Protein AF-A0A212IX86-F1 (afdb_monomer)

Nearest PDB structures (foldseek):
  6z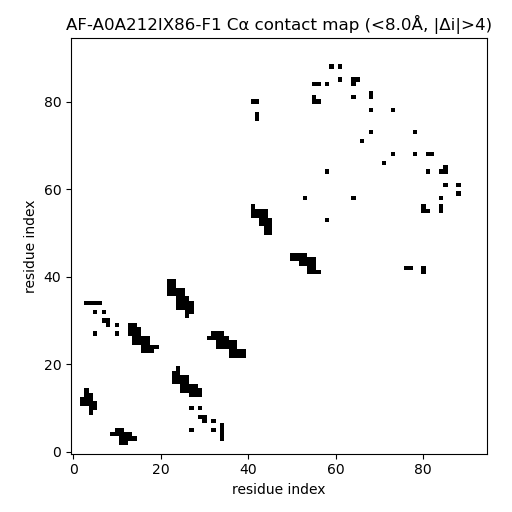p4-assembly1_4  TM=5.521E-01  e=7.925E-01  Homo sapiens
  8hil-assembly1_I  TM=5.805E-01  e=1.330E+00  Brassica oleracea
  8iuh-assembly1_V  TM=3.065E-01  e=2.037E-01  Homo sapiens
  7nvs-assembly1_I  TM=4.214E-01  e=4.427E-01  Sus scrofa
  1twa-assembly1_I  TM=4.457E-01  e=1.027E+00  Saccharomyces cerevisiae

Mean predicted aligned error: 10.77 Å

Structure (mmCIF, N/CA/C/O backbone):
data_AF-A0A212IX86-F1
#
_entry.id   AF-A0A212IX86-F1
#
loop_
_atom_site.group_PDB
_atom_site.id
_atom_site.type_symbol
_atom_site.label_atom_id
_atom_site.label_alt_id
_atom_site.label_comp_id
_atom_site.label_asym_id
_atom_site.label_entity_id
_atom_site.label_seq_id
_atom_site.pdbx_PDB_ins_code
_atom_site.Cartn_x
_atom_site.Cartn_y
_atom_site.Cartn_z
_atom_site.occupancy
_atom_site.B_iso_or_equiv
_atom_site.auth_seq_id
_atom_site.auth_comp_id
_atom_site.auth_asym_id
_atom_site.auth_atom_id
_atom_site.pdbx_PDB_model_num
ATOM 1 N N . MET A 1 1 ? 2.392 -12.603 6.965 1.00 50.53 1 MET A N 1
ATOM 2 C CA . MET A 1 1 ? 1.096 -11.951 7.251 1.00 50.53 1 MET A CA 1
ATOM 3 C C . MET A 1 1 ? 1.095 -11.574 8.719 1.00 50.53 1 MET A C 1
ATOM 5 O O . MET A 1 1 ? 1.288 -12.462 9.534 1.00 50.53 1 MET A O 1
ATOM 9 N N . GLU A 1 2 ? 0.980 -10.289 9.056 1.00 70.19 2 GLU A N 1
ATOM 10 C CA . GLU A 1 2 ? 0.842 -9.870 10.459 1.00 70.19 2 GLU A CA 1
ATOM 11 C C . GLU A 1 2 ? -0.517 -10.320 11.011 1.00 70.19 2 GLU A C 1
ATOM 13 O O . GLU A 1 2 ? -1.549 -10.073 10.384 1.00 70.19 2 GLU A O 1
ATOM 18 N N . GLU A 1 3 ? -0.530 -10.941 12.189 1.00 79.81 3 GLU A N 1
ATOM 19 C CA . GLU A 1 3 ? -1.764 -11.310 12.882 1.00 79.81 3 GLU A CA 1
ATOM 20 C C . GLU A 1 3 ? -2.476 -10.057 13.407 1.00 79.81 3 GLU A C 1
ATOM 22 O O . GLU A 1 3 ? -1.896 -9.227 14.115 1.00 79.81 3 GLU A O 1
ATOM 27 N N . ILE A 1 4 ? -3.756 -9.898 13.065 1.00 80.38 4 ILE A N 1
ATOM 28 C CA . ILE A 1 4 ? -4.568 -8.778 13.548 1.00 80.38 4 ILE A CA 1
ATOM 29 C C . ILE A 1 4 ? -5.361 -9.249 14.762 1.00 80.38 4 ILE A C 1
ATOM 31 O O . ILE A 1 4 ? -6.399 -9.893 14.633 1.00 80.38 4 ILE A O 1
ATOM 35 N N . VAL A 1 5 ? -4.863 -8.907 15.949 1.00 86.62 5 VAL A N 1
ATOM 36 C CA . VAL A 1 5 ? -5.485 -9.278 17.226 1.00 86.62 5 VAL A CA 1
ATOM 37 C C . VAL A 1 5 ? -6.314 -8.122 17.777 1.00 86.62 5 VAL A C 1
ATOM 39 O O . VAL A 1 5 ? -5.838 -6.989 17.912 1.00 86.62 5 VAL A O 1
ATOM 42 N N . CYS A 1 6 ? -7.561 -8.400 18.153 1.00 88.19 6 CYS A N 1
ATOM 43 C CA . CYS A 1 6 ? -8.381 -7.432 18.862 1.00 88.19 6 CYS A CA 1
ATOM 44 C C . CYS A 1 6 ? -7.927 -7.305 20.323 1.00 88.19 6 CYS A C 1
ATOM 46 O O . CYS A 1 6 ? -8.136 -8.208 21.129 1.00 88.19 6 CYS A O 1
ATOM 48 N N . LYS A 1 7 ? -7.417 -6.133 20.715 1.00 86.25 7 LYS A N 1
ATOM 49 C CA . LYS A 1 7 ? -6.973 -5.864 22.099 1.00 86.25 7 LYS A CA 1
ATOM 50 C C . LYS A 1 7 ? -8.084 -5.907 23.157 1.00 86.25 7 LYS A C 1
ATOM 52 O O . LYS A 1 7 ? -7.778 -5.926 24.341 1.00 86.25 7 LYS A O 1
ATOM 57 N N . LYS A 1 8 ? -9.358 -5.877 22.749 1.00 87.88 8 LYS A N 1
ATOM 58 C CA . LYS A 1 8 ? -10.501 -5.864 23.675 1.00 87.88 8 LYS A CA 1
ATOM 59 C C . LYS A 1 8 ? -11.070 -7.254 23.955 1.00 87.88 8 LYS A C 1
ATOM 61 O O . LYS A 1 8 ? -11.441 -7.526 25.086 1.00 87.88 8 LYS A O 1
ATOM 66 N N . CYS A 1 9 ? -11.185 -8.101 22.933 1.00 88.25 9 CYS A N 1
ATOM 67 C CA . CYS A 1 9 ? -11.807 -9.426 23.065 1.00 88.25 9 CYS A CA 1
ATOM 68 C C . CYS A 1 9 ? -10.854 -10.593 22.782 1.00 88.25 9 CYS A C 1
ATOM 70 O O . CYS A 1 9 ? -11.242 -11.739 22.961 1.00 88.25 9 CYS A O 1
ATOM 72 N N . GLY A 1 10 ? -9.623 -10.321 22.341 1.00 85.50 10 GLY A N 1
ATOM 73 C CA . GLY A 1 10 ? -8.607 -11.343 22.088 1.00 85.50 10 GLY A CA 1
ATOM 74 C C . GLY A 1 10 ? -8.784 -12.124 20.786 1.00 85.50 10 GLY A C 1
ATOM 75 O O . GLY A 1 10 ? -7.924 -12.935 20.468 1.00 85.50 10 GLY A O 1
ATOM 76 N N . VAL A 1 11 ? -9.851 -11.879 20.016 1.00 87.94 11 VAL A N 1
ATOM 77 C CA . VAL A 1 11 ? -10.068 -12.575 18.742 1.00 87.94 11 VAL A CA 1
ATOM 78 C C . VAL A 1 11 ? -8.955 -12.239 17.743 1.00 87.94 11 VAL A C 1
ATOM 80 O O . VAL A 1 11 ? -8.503 -11.088 17.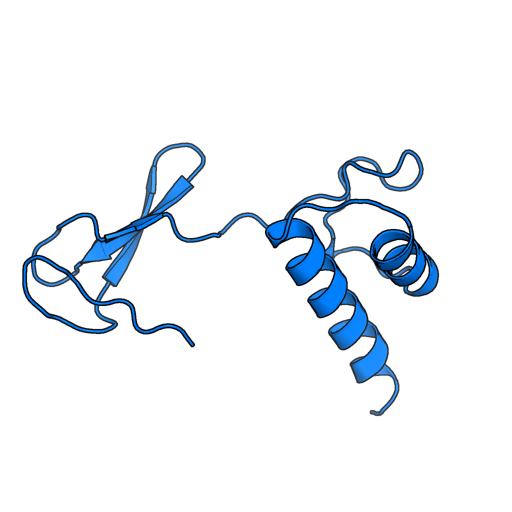667 1.00 87.94 11 VAL A O 1
ATOM 83 N N . VAL A 1 12 ? -8.518 -13.242 16.983 1.00 86.56 12 VAL A N 1
ATOM 84 C CA . VAL A 1 12 ? -7.384 -13.160 16.05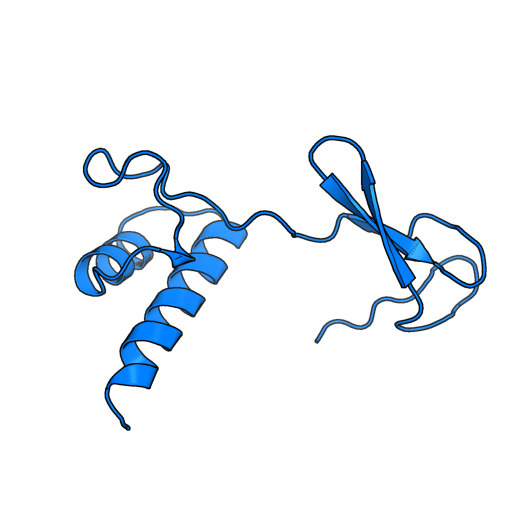2 1.00 86.56 12 VAL A CA 1
ATOM 85 C C . VAL A 1 12 ? -7.897 -13.280 14.623 1.00 86.56 12 VAL A C 1
ATOM 87 O O . VAL A 1 12 ? -8.668 -14.181 14.318 1.00 86.56 12 VAL A O 1
ATOM 90 N N . ASN A 1 13 ? -7.481 -12.363 13.749 1.00 81.81 13 ASN A N 1
ATOM 91 C CA . ASN A 1 13 ? -7.834 -12.303 12.325 1.00 81.81 13 ASN A CA 1
ATOM 92 C C . ASN A 1 13 ? -9.342 -12.200 12.008 1.00 81.81 13 ASN A C 1
ATOM 94 O O . ASN A 1 13 ? -9.724 -12.199 10.843 1.00 81.81 13 ASN A O 1
ATOM 98 N N . GLU A 1 14 ? -10.189 -12.008 13.018 1.00 86.06 14 GLU A N 1
ATOM 99 C CA . GLU A 1 14 ? -11.622 -11.755 12.867 1.00 86.06 14 GLU A CA 1
ATOM 100 C C . GLU A 1 14 ? -11.926 -10.250 12.923 1.00 86.06 14 GLU A C 1
ATOM 102 O O . GLU A 1 14 ? -12.182 -9.642 13.974 1.00 86.06 14 GLU A O 1
ATOM 107 N N . TYR A 1 15 ? -11.859 -9.621 11.749 1.00 88.19 15 TYR A N 1
ATOM 108 C CA . TYR A 1 15 ? -12.140 -8.204 11.572 1.00 88.19 15 TYR A CA 1
ATOM 109 C C . TYR A 1 15 ? -12.886 -7.928 10.264 1.00 88.19 15 TYR A C 1
ATOM 111 O O . TYR A 1 15 ? -12.705 -8.603 9.257 1.00 88.19 15 TYR A O 1
ATOM 119 N N . LYS A 1 16 ? -13.718 -6.887 10.285 1.00 89.19 16 LYS A N 1
ATOM 120 C CA . LYS A 1 16 ? -14.313 -6.265 9.103 1.00 89.19 16 LYS A CA 1
ATOM 121 C C . LYS A 1 16 ? -13.570 -4.977 8.783 1.00 89.19 16 LYS A C 1
ATOM 123 O O . LYS A 1 16 ? -13.080 -4.296 9.686 1.00 89.19 16 LYS A O 1
ATOM 128 N N . THR A 1 17 ? -13.512 -4.615 7.510 1.00 87.50 17 THR A N 1
ATOM 129 C CA . THR A 1 17 ? -12.899 -3.361 7.070 1.00 87.50 17 THR A CA 1
ATOM 130 C C . THR A 1 17 ? -13.959 -2.353 6.663 1.00 87.50 17 THR A C 1
ATOM 132 O O . THR A 1 17 ? -14.855 -2.676 5.889 1.00 87.50 17 THR A O 1
ATOM 135 N N . GLU A 1 18 ? -13.848 -1.127 7.162 1.00 86.31 18 GLU A N 1
ATOM 136 C CA . GLU A 1 18 ? -14.771 -0.032 6.868 1.00 86.31 18 GLU A CA 1
ATOM 137 C C . GLU A 1 18 ? -13.988 1.228 6.487 1.00 86.31 18 GLU A C 1
ATOM 139 O O . GLU A 1 18 ? -12.944 1.537 7.074 1.00 86.31 18 GLU A O 1
ATOM 144 N N . TYR A 1 19 ? -14.492 1.964 5.500 1.00 81.31 19 TYR A N 1
ATOM 145 C CA . TYR A 1 19 ? -13.938 3.257 5.121 1.00 81.31 19 TYR A CA 1
ATOM 146 C C . TYR A 1 19 ? -14.410 4.341 6.084 1.00 81.31 19 TYR A C 1
ATOM 148 O O . TYR A 1 19 ? -15.602 4.622 6.190 1.00 81.31 19 TYR A O 1
ATOM 156 N N . ARG A 1 20 ? -13.459 5.007 6.744 1.00 78.69 20 ARG A N 1
ATOM 157 C CA . ARG A 1 20 ? -13.714 6.237 7.500 1.00 78.69 20 ARG A CA 1
ATOM 158 C C . ARG A 1 20 ? -12.939 7.385 6.876 1.00 78.69 20 ARG A C 1
ATOM 160 O O . ARG A 1 20 ? -11.747 7.572 7.123 1.00 78.69 20 ARG A O 1
ATOM 167 N N . GLY A 1 21 ? -13.628 8.141 6.024 1.00 76.31 21 GLY A N 1
ATOM 168 C CA . GLY A 1 21 ? -13.015 9.196 5.223 1.00 76.31 21 GLY A CA 1
ATOM 169 C C . GLY A 1 21 ? -11.961 8.623 4.272 1.00 76.31 21 GLY A C 1
ATOM 170 O O . GLY A 1 21 ? -12.277 7.800 3.421 1.00 76.31 21 GLY A O 1
ATOM 171 N N . LYS A 1 22 ? -10.701 9.047 4.431 1.00 68.06 22 LYS A N 1
ATOM 172 C CA . LYS A 1 22 ? -9.568 8.630 3.580 1.00 68.06 22 LYS A CA 1
ATOM 173 C C . LYS A 1 22 ? -8.860 7.352 4.057 1.00 68.06 22 LYS A C 1
ATOM 175 O O . LYS A 1 22 ? -7.926 6.897 3.399 1.00 68.06 22 LYS A O 1
ATOM 180 N N . HIS A 1 23 ? -9.257 6.794 5.202 1.00 77.44 23 HIS A N 1
ATOM 181 C CA . HIS A 1 23 ? -8.596 5.641 5.815 1.00 77.44 23 HIS A CA 1
ATOM 182 C C . HIS A 1 23 ? -9.487 4.397 5.756 1.00 77.44 23 HIS A C 1
ATOM 184 O O . HIS A 1 23 ? -10.642 4.437 6.187 1.00 77.44 23 HIS A O 1
ATOM 190 N N . LEU A 1 24 ? -8.933 3.272 5.293 1.00 84.25 24 LEU A N 1
ATOM 191 C CA . LEU A 1 24 ? -9.538 1.965 5.536 1.00 84.25 24 LEU A CA 1
ATOM 192 C C . LEU A 1 24 ? -9.207 1.538 6.962 1.00 84.25 24 LEU A C 1
ATOM 194 O O . LEU A 1 24 ? -8.073 1.661 7.422 1.00 84.25 24 LEU A O 1
ATOM 198 N N . THR A 1 25 ? -10.208 1.059 7.683 1.00 88.25 25 THR A N 1
ATOM 199 C CA . THR A 1 25 ? -10.096 0.782 9.110 1.00 88.25 25 THR A CA 1
ATOM 200 C C . THR A 1 25 ? -10.582 -0.619 9.421 1.00 88.25 25 THR A C 1
ATOM 202 O O . THR A 1 25 ? -11.683 -0.980 9.020 1.00 88.25 25 THR A O 1
ATOM 205 N N . ALA A 1 26 ? -9.787 -1.394 10.158 1.00 88.62 26 ALA A N 1
ATOM 206 C CA . ALA A 1 26 ? -10.224 -2.668 10.710 1.00 88.62 26 ALA A CA 1
ATOM 207 C C . ALA A 1 26 ? -11.004 -2.461 12.008 1.00 88.62 26 ALA A C 1
ATOM 209 O O . ALA A 1 26 ? -10.512 -1.843 12.958 1.00 88.62 26 ALA A O 1
ATOM 210 N N . PHE A 1 27 ? -12.183 -3.067 12.066 1.00 89.81 27 PHE A N 1
ATOM 211 C CA . PHE A 1 27 ? -12.995 -3.224 13.262 1.00 89.81 27 PHE A CA 1
ATOM 212 C C . PHE A 1 27 ? -13.161 -4.704 13.566 1.00 89.81 27 PHE A C 1
ATOM 214 O O . PHE A 1 27 ? -13.400 -5.502 12.668 1.00 89.81 27 PHE A O 1
ATOM 221 N N . CYS A 1 28 ? -13.075 -5.077 14.834 1.00 91.19 28 CYS A N 1
ATOM 222 C CA . CYS A 1 28 ? -13.330 -6.446 15.256 1.00 91.19 28 CYS A CA 1
ATOM 223 C C . CYS A 1 28 ? -14.784 -6.841 14.959 1.00 91.19 28 CYS A C 1
ATOM 225 O O . CYS A 1 28 ? -15.703 -6.087 15.287 1.00 91.19 28 CYS A O 1
ATOM 227 N N . THR A 1 29 ? -15.000 -8.019 14.371 1.00 89.75 29 THR A N 1
ATOM 228 C CA . THR A 1 29 ? -16.350 -8.554 14.110 1.00 89.75 29 THR A CA 1
ATOM 229 C C . THR A 1 29 ? -17.051 -8.989 15.393 1.00 89.75 29 THR A C 1
ATOM 231 O O . THR A 1 29 ? -18.253 -8.781 15.518 1.00 89.75 29 THR A O 1
ATOM 234 N N . ALA A 1 30 ? -16.305 -9.511 16.371 1.00 88.06 30 ALA A N 1
ATOM 235 C CA . ALA A 1 30 ? -16.861 -10.022 17.623 1.00 88.06 30 ALA A CA 1
ATOM 236 C C . ALA A 1 30 ? -17.336 -8.917 18.584 1.00 88.06 30 ALA A C 1
ATOM 238 O O . ALA A 1 30 ? -18.378 -9.050 19.217 1.00 88.06 30 ALA A O 1
ATOM 239 N N . CYS A 1 31 ? -16.587 -7.815 18.715 1.00 88.44 31 CYS A N 1
ATOM 240 C CA . CYS A 1 31 ? -16.887 -6.769 19.706 1.00 88.44 31 CYS A CA 1
ATOM 241 C C . CYS A 1 31 ? -17.065 -5.361 19.120 1.00 88.44 31 CYS A C 1
ATOM 243 O O . CYS A 1 31 ? -17.170 -4.389 19.874 1.00 88.44 31 CYS A O 1
ATOM 245 N N . GLY A 1 32 ? -17.020 -5.222 17.790 1.00 86.25 32 GLY A N 1
ATOM 246 C CA . GLY A 1 32 ? -17.201 -3.952 17.077 1.00 86.25 32 GLY A CA 1
ATOM 247 C C . GLY A 1 32 ? -16.113 -2.905 17.331 1.00 86.25 32 GLY A C 1
ATOM 248 O O . GLY A 1 32 ? -16.246 -1.760 16.907 1.00 86.25 32 GLY A O 1
ATOM 249 N N . THR A 1 33 ? -15.045 -3.257 18.049 1.00 90.44 33 THR A N 1
ATOM 250 C CA . THR A 1 33 ? -14.031 -2.291 18.490 1.00 90.44 33 THR A CA 1
ATOM 251 C C . THR A 1 33 ? -13.034 -1.994 17.378 1.00 90.44 33 THR A C 1
ATOM 253 O O . THR A 1 33 ? -12.636 -2.891 16.634 1.00 90.44 33 THR A O 1
ATOM 256 N N . TYR A 1 34 ? -12.616 -0.731 17.283 1.00 89.75 34 TYR A N 1
ATOM 257 C CA . TYR A 1 34 ? -11.533 -0.294 16.406 1.00 89.75 34 TYR A CA 1
ATOM 258 C C . TYR A 1 34 ? -10.243 -1.067 16.711 1.00 89.75 34 TYR A C 1
ATOM 260 O O . TYR A 1 34 ? -9.828 -1.137 17.869 1.00 89.75 34 TYR A O 1
ATOM 268 N N . ILE A 1 35 ? -9.604 -1.628 15.681 1.00 88.38 35 ILE A N 1
ATOM 269 C CA . ILE A 1 35 ? -8.319 -2.321 15.821 1.00 88.38 35 ILE A CA 1
ATOM 270 C C . ILE A 1 35 ? -7.178 -1.416 15.352 1.00 88.38 35 ILE A C 1
ATOM 272 O O . ILE A 1 35 ? -6.359 -0.982 16.162 1.00 88.38 35 ILE A O 1
ATOM 276 N N . LYS A 1 36 ? -7.113 -1.143 14.044 1.00 84.69 36 LYS A N 1
ATOM 277 C CA . LYS A 1 36 ? -6.104 -0.278 13.418 1.00 84.69 36 LYS A CA 1
ATOM 278 C C . LYS A 1 36 ? -6.578 0.217 12.052 1.00 84.69 36 LYS A C 1
ATOM 280 O O . LYS A 1 36 ? -7.423 -0.417 11.418 1.00 84.69 36 LYS A O 1
ATOM 285 N N . HIS A 1 37 ? -6.000 1.311 11.567 1.00 85.88 37 HIS A N 1
ATOM 286 C CA . HIS A 1 37 ? -6.081 1.654 10.150 1.00 85.88 37 HIS A CA 1
ATOM 287 C C . HIS A 1 37 ? -5.250 0.668 9.331 1.00 85.88 37 HIS A C 1
ATOM 289 O O . HIS A 1 37 ? -4.106 0.371 9.678 1.00 85.88 37 HIS A O 1
ATOM 295 N N . ILE A 1 38 ? -5.841 0.158 8.255 1.00 82.00 38 ILE A N 1
ATOM 296 C CA . ILE A 1 38 ? -5.183 -0.749 7.322 1.00 82.00 38 ILE A CA 1
ATOM 297 C C . ILE A 1 38 ? -4.790 0.062 6.080 1.00 82.00 38 ILE A C 1
ATOM 299 O O . ILE A 1 38 ? -5.592 0.867 5.591 1.00 82.00 38 ILE A O 1
ATOM 303 N N . PRO A 1 39 ? -3.569 -0.113 5.552 1.00 71.00 39 PRO A N 1
ATOM 304 C CA . PRO A 1 39 ? -3.195 0.465 4.269 1.00 71.00 39 PRO A CA 1
ATOM 305 C C . PRO A 1 39 ? -4.116 -0.079 3.171 1.00 71.00 39 PRO A C 1
ATOM 307 O O . PRO A 1 39 ? -4.241 -1.288 3.019 1.00 71.00 39 PRO A O 1
ATOM 310 N N . HIS A 1 40 ? -4.771 0.799 2.411 1.00 67.94 40 HIS A N 1
ATOM 311 C CA . HIS A 1 40 ? -5.698 0.358 1.359 1.00 67.94 40 HIS A CA 1
ATOM 312 C C . HIS A 1 40 ? -5.628 1.152 0.059 1.00 67.94 40 HIS A C 1
ATOM 314 O O . HIS A 1 40 ? -6.115 0.700 -0.968 1.00 67.94 40 HIS A O 1
ATOM 320 N N . VAL A 1 41 ? -4.989 2.319 0.076 1.00 64.94 41 VAL A N 1
ATOM 321 C CA . VAL A 1 41 ? -4.759 3.076 -1.155 1.00 64.94 41 VAL A CA 1
ATOM 322 C C . VAL A 1 41 ? -3.364 2.722 -1.651 1.00 64.94 41 VAL A C 1
ATOM 324 O O . VAL A 1 41 ? -2.385 2.926 -0.930 1.00 64.94 41 VAL A O 1
ATOM 327 N N . GLU A 1 42 ? -3.247 2.168 -2.849 1.00 65.12 42 GLU A N 1
ATOM 328 C CA . GLU A 1 42 ? -1.935 2.056 -3.477 1.00 65.12 42 GLU A CA 1
ATOM 329 C C . GLU A 1 42 ? -1.363 3.460 -3.700 1.00 65.12 42 GLU A C 1
ATOM 331 O O . GLU A 1 42 ? -2.092 4.358 -4.131 1.00 65.12 42 GLU A O 1
ATOM 336 N N . PRO A 1 43 ? -0.095 3.704 -3.344 1.00 68.00 43 PRO A N 1
ATOM 337 C CA . PRO A 1 43 ? 0.497 5.011 -3.556 1.00 68.00 43 PRO A CA 1
ATOM 338 C C . PRO A 1 43 ? 0.572 5.324 -5.060 1.00 68.00 43 PRO A C 1
ATOM 340 O O . PRO A 1 43 ? 1.030 4.503 -5.856 1.00 68.00 43 PRO A O 1
ATOM 343 N N . ALA A 1 44 ? 0.116 6.517 -5.447 1.00 69.31 44 ALA A N 1
ATOM 344 C CA . ALA A 1 44 ? 0.323 7.032 -6.796 1.00 69.31 44 ALA A CA 1
ATOM 345 C C . ALA A 1 44 ? 1.733 7.613 -6.952 1.00 69.31 44 ALA A C 1
ATOM 347 O O . ALA A 1 44 ? 2.402 7.960 -5.979 1.00 69.31 44 ALA A O 1
ATOM 348 N N . MET A 1 45 ? 2.202 7.706 -8.185 1.00 67.12 45 MET A N 1
ATOM 349 C CA . MET A 1 45 ? 3.566 8.037 -8.567 1.00 67.12 45 MET A CA 1
ATOM 350 C C . MET A 1 45 ? 3.815 9.557 -8.539 1.00 67.12 45 MET A C 1
ATOM 352 O O . MET A 1 45 ? 4.145 10.181 -9.539 1.00 67.12 45 MET A O 1
ATOM 356 N N . PHE A 1 46 ? 3.677 10.185 -7.368 1.00 65.88 46 PHE A N 1
ATOM 357 C CA . PHE A 1 46 ? 3.787 11.649 -7.214 1.00 65.88 46 PHE A CA 1
ATOM 358 C C . PHE A 1 46 ? 5.204 12.222 -7.397 1.00 65.88 46 PHE A C 1
ATOM 360 O O . PHE A 1 46 ? 5.392 13.436 -7.394 1.00 65.88 46 PHE A O 1
ATOM 367 N N . PHE A 1 47 ? 6.221 11.371 -7.524 1.00 68.75 47 PHE A N 1
ATOM 368 C CA . PHE A 1 47 ? 7.630 11.768 -7.626 1.00 68.75 47 PHE A CA 1
ATOM 369 C C . PHE A 1 47 ? 8.114 11.934 -9.079 1.00 68.75 47 PHE A C 1
ATOM 371 O O . PHE A 1 47 ? 9.292 12.212 -9.304 1.00 68.75 47 PHE A O 1
ATOM 378 N N . SER A 1 48 ? 7.220 11.800 -10.068 1.00 66.88 48 SER A N 1
ATOM 379 C CA . SER A 1 48 ? 7.540 11.919 -11.492 1.00 66.88 48 SER A CA 1
ATOM 380 C C . SER A 1 48 ? 6.770 13.041 -12.179 1.00 66.88 48 SER A C 1
ATOM 382 O O . SER A 1 48 ? 5.547 13.076 -12.123 1.00 66.88 48 SER A O 1
ATOM 384 N N . LYS A 1 49 ? 7.466 13.891 -12.948 1.00 68.19 49 LYS A N 1
ATOM 385 C CA . LYS A 1 49 ? 6.809 14.723 -13.977 1.00 68.19 49 LYS A CA 1
ATOM 386 C C . LYS A 1 49 ? 6.438 13.922 -15.233 1.00 68.19 49 LYS A C 1
ATOM 388 O O . LYS A 1 49 ? 5.642 14.400 -16.030 1.00 68.19 49 LYS A O 1
ATOM 393 N N . LYS A 1 50 ? 7.036 12.736 -15.421 1.00 68.94 50 LYS A N 1
ATOM 394 C CA . LYS A 1 50 ? 6.811 11.850 -16.577 1.00 68.94 50 LYS A CA 1
ATOM 395 C C . LYS A 1 50 ? 5.526 11.027 -16.419 1.00 68.94 50 LYS A C 1
ATOM 397 O O . LYS A 1 50 ? 4.850 10.779 -17.407 1.00 68.94 50 LYS A O 1
ATOM 402 N N . TYR A 1 51 ? 5.187 10.657 -15.184 1.00 75.81 51 TYR A N 1
ATOM 403 C CA . TYR A 1 51 ? 4.024 9.831 -14.845 1.00 75.81 51 TYR A CA 1
ATOM 404 C C . TYR A 1 51 ? 3.156 10.507 -13.767 1.00 75.81 51 TYR A C 1
ATOM 406 O O . TYR A 1 51 ? 3.038 9.976 -12.661 1.00 75.81 51 TYR A O 1
ATOM 414 N N . PRO A 1 52 ? 2.598 11.704 -14.035 1.00 68.44 52 PRO A N 1
ATOM 415 C CA . PRO A 1 52 ? 1.744 12.380 -13.066 1.00 68.44 52 PRO A CA 1
ATOM 416 C C . PRO A 1 52 ? 0.500 11.528 -12.790 1.00 68.44 52 PRO A C 1
ATOM 418 O O . PRO A 1 52 ? -0.125 11.023 -13.719 1.00 68.44 52 PRO A O 1
ATOM 421 N N . ASP A 1 53 ? 0.174 11.348 -11.510 1.00 70.12 53 ASP A N 1
ATOM 422 C CA . ASP A 1 53 ? -1.032 10.661 -11.018 1.00 70.12 53 ASP A CA 1
ATOM 423 C C . ASP A 1 53 ? -1.212 9.184 -11.431 1.00 70.12 53 ASP A C 1
ATOM 425 O O . ASP A 1 53 ? -2.215 8.563 -11.079 1.00 70.12 53 ASP A O 1
ATOM 429 N N . MET A 1 54 ? -0.228 8.579 -12.101 1.00 81.69 54 MET A N 1
ATOM 430 C CA . MET A 1 54 ? -0.216 7.147 -12.414 1.00 81.69 54 MET A CA 1
ATOM 431 C C . MET A 1 54 ? -0.057 6.330 -11.129 1.00 81.69 54 MET A C 1
ATOM 433 O O . MET A 1 54 ? 0.773 6.674 -10.284 1.00 81.69 54 MET A O 1
ATOM 437 N N . LYS A 1 55 ? -0.806 5.236 -10.942 1.00 83.38 55 LYS A N 1
ATOM 438 C CA . LYS A 1 55 ? -0.561 4.362 -9.781 1.00 83.38 55 LYS A CA 1
ATOM 439 C C . LYS A 1 55 ? 0.765 3.626 -9.943 1.00 83.38 55 LYS A C 1
ATOM 441 O O . LYS A 1 55 ? 1.135 3.255 -11.051 1.00 83.38 55 LYS A O 1
ATOM 446 N N . ILE A 1 56 ? 1.471 3.358 -8.840 1.00 85.06 56 ILE A N 1
ATOM 447 C CA . ILE A 1 56 ? 2.704 2.553 -8.908 1.00 85.06 56 ILE A CA 1
ATOM 448 C C . ILE A 1 56 ? 2.419 1.174 -9.526 1.00 85.06 56 ILE A C 1
ATOM 450 O O . ILE A 1 56 ? 3.197 0.721 -10.357 1.00 85.06 56 ILE A O 1
ATOM 454 N N . SER A 1 57 ? 1.268 0.571 -9.218 1.00 82.75 57 SER A N 1
ATOM 455 C CA . SER A 1 57 ? 0.802 -0.692 -9.806 1.00 82.75 57 SER A CA 1
ATOM 456 C C . SER A 1 57 ? 0.521 -0.640 -11.311 1.00 82.75 57 SER A C 1
ATOM 458 O O . SER A 1 57 ? 0.545 -1.674 -11.967 1.00 82.75 57 SER A O 1
ATOM 460 N N . GLU A 1 58 ? 0.279 0.541 -11.877 1.00 84.12 58 GLU A N 1
ATOM 461 C CA . GLU A 1 58 ? 0.005 0.726 -13.310 1.00 84.12 58 GLU A CA 1
ATOM 462 C C . GLU A 1 58 ? 1.285 1.007 -14.112 1.00 84.12 58 GLU A C 1
ATOM 464 O O . GLU A 1 58 ? 1.251 1.057 -15.338 1.00 84.12 58 GLU A O 1
ATOM 469 N N . CYS A 1 59 ? 2.428 1.190 -13.445 1.00 85.81 59 CYS A N 1
ATOM 470 C CA . CYS A 1 59 ? 3.685 1.449 -14.129 1.00 85.81 59 CYS A CA 1
ATOM 471 C C . CYS A 1 59 ? 4.301 0.155 -14.663 1.00 85.81 59 CYS A C 1
ATOM 473 O O . CYS A 1 59 ? 4.447 -0.826 -13.934 1.00 85.81 59 CYS A O 1
ATOM 475 N N . GLU A 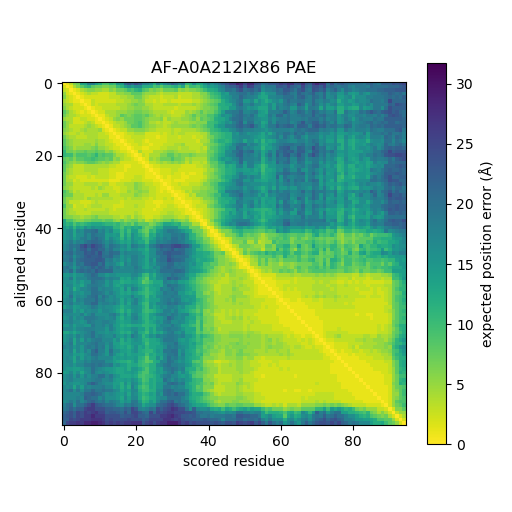1 60 ? 4.683 0.173 -15.935 1.00 86.62 60 GLU A N 1
ATOM 476 C CA . GLU A 1 60 ? 5.351 -0.937 -16.629 1.00 86.62 60 GLU A CA 1
ATOM 477 C C . GLU A 1 60 ? 6.839 -0.650 -16.899 1.00 86.62 60 GLU A C 1
ATOM 479 O O . GLU A 1 60 ? 7.585 -1.514 -17.355 1.00 86.62 60 GLU A O 1
ATOM 484 N N . ASP A 1 61 ? 7.296 0.568 -16.602 1.00 88.50 61 ASP A N 1
ATOM 485 C CA . ASP A 1 61 ? 8.674 1.007 -16.816 1.00 88.50 61 ASP A CA 1
ATOM 486 C C . ASP A 1 61 ? 9.567 0.503 -15.669 1.00 88.50 61 ASP A C 1
ATOM 488 O O . ASP A 1 61 ? 9.809 1.194 -14.676 1.00 88.50 61 ASP A O 1
ATOM 492 N N . LEU A 1 62 ? 10.036 -0.741 -15.801 1.00 88.62 62 LEU A N 1
ATOM 493 C CA . LEU A 1 62 ? 10.886 -1.407 -14.808 1.00 88.62 62 LEU A CA 1
ATOM 494 C C . LEU A 1 62 ? 12.152 -0.597 -14.487 1.00 88.62 62 LEU A C 1
ATOM 496 O O . LEU A 1 62 ? 12.498 -0.429 -13.320 1.00 88.62 62 LEU A O 1
ATOM 500 N N . GLN A 1 63 ? 12.820 -0.058 -15.512 1.00 88.81 63 GLN A N 1
ATOM 501 C CA . GLN A 1 63 ? 14.037 0.740 -15.332 1.00 88.81 63 GLN A CA 1
ATOM 502 C C . GLN A 1 63 ? 13.753 2.009 -14.529 1.00 88.81 63 GLN A C 1
ATOM 504 O O . GLN A 1 63 ? 14.548 2.403 -13.674 1.00 88.81 63 GLN A O 1
ATOM 509 N N . TYR A 1 64 ? 12.606 2.641 -14.775 1.00 87.31 64 TYR A N 1
ATOM 510 C CA . TYR A 1 64 ? 12.173 3.787 -13.995 1.00 87.31 64 TYR A CA 1
ATOM 511 C C . TYR A 1 64 ? 11.889 3.419 -12.536 1.00 87.31 64 TYR A C 1
ATOM 513 O O . TYR A 1 64 ? 12.354 4.122 -11.641 1.00 87.31 64 TYR A O 1
ATOM 521 N N . LEU A 1 6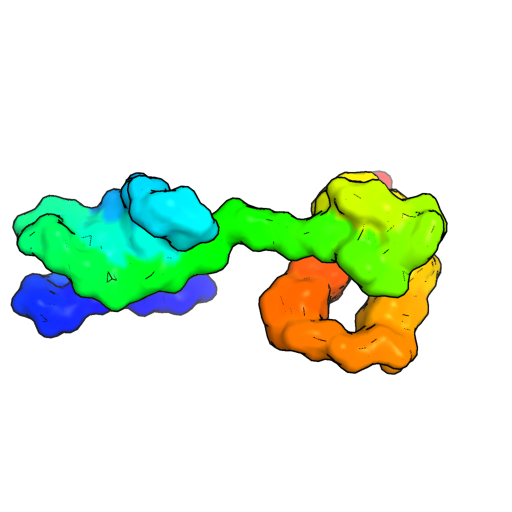5 ? 11.175 2.320 -12.275 1.00 88.12 65 LEU A N 1
ATOM 522 C CA . LEU A 1 65 ? 10.890 1.868 -10.909 1.00 88.12 65 LEU A CA 1
ATOM 523 C C . LEU A 1 65 ? 12.174 1.528 -10.136 1.00 88.12 65 LEU A C 1
ATOM 525 O O . LEU A 1 65 ? 12.317 1.955 -8.989 1.00 88.12 65 LEU A O 1
ATOM 529 N N . GLN A 1 66 ? 13.132 0.849 -10.774 1.00 89.00 66 GLN A N 1
ATOM 530 C CA . GLN A 1 66 ? 14.452 0.569 -10.196 1.00 89.00 66 GLN A CA 1
ATOM 531 C C . GLN A 1 66 ? 15.210 1.868 -9.884 1.00 89.00 66 GLN A C 1
ATOM 533 O O . GLN A 1 66 ? 15.681 2.066 -8.765 1.00 89.00 66 GLN A O 1
ATOM 538 N N . TRP A 1 67 ? 15.247 2.817 -10.827 1.00 90.00 67 TRP A N 1
ATOM 539 C CA . TRP A 1 67 ? 15.882 4.118 -10.602 1.00 90.00 67 TRP A CA 1
ATOM 540 C C . TRP A 1 67 ? 15.232 4.891 -9.447 1.00 90.00 67 TRP A C 1
ATOM 542 O O . TRP A 1 67 ? 15.927 5.494 -8.630 1.00 90.00 67 TRP A O 1
ATOM 552 N N . VAL A 1 68 ? 13.902 4.867 -9.351 1.00 88.38 68 VAL A N 1
ATOM 553 C CA . VAL A 1 68 ? 13.149 5.498 -8.261 1.00 88.38 68 VAL A CA 1
ATOM 554 C C . VAL A 1 68 ? 13.514 4.879 -6.918 1.00 88.38 68 VAL A C 1
ATOM 556 O O . VAL A 1 68 ? 13.754 5.614 -5.960 1.00 88.38 68 VAL A O 1
ATOM 559 N N . HIS A 1 69 ? 13.555 3.550 -6.846 1.00 87.44 69 HIS A N 1
ATOM 560 C CA . HIS A 1 69 ? 13.888 2.816 -5.629 1.00 87.44 69 HIS A CA 1
ATOM 561 C C . HIS A 1 69 ? 15.288 3.166 -5.111 1.00 87.44 69 HIS A C 1
ATOM 563 O O . HIS A 1 69 ? 15.456 3.430 -3.918 1.00 87.44 69 HIS A O 1
ATOM 569 N N . GLU A 1 70 ? 16.266 3.267 -6.014 1.00 88.00 70 GLU A N 1
ATOM 570 C CA . GLU A 1 70 ? 17.658 3.551 -5.661 1.00 88.00 70 GLU A CA 1
ATOM 571 C C . GLU A 1 70 ? 17.951 5.038 -5.415 1.00 88.00 70 GLU A C 1
ATOM 573 O O . GLU A 1 70 ? 18.767 5.383 -4.555 1.00 88.00 70 GLU A O 1
ATOM 578 N N . LYS A 1 71 ? 17.347 5.943 -6.198 1.00 88.00 71 LYS A N 1
ATOM 579 C CA . LYS A 1 71 ? 17.725 7.369 -6.219 1.00 88.00 71 LYS A CA 1
ATOM 580 C C . LYS A 1 71 ? 16.782 8.275 -5.444 1.00 88.00 71 LYS A C 1
ATOM 582 O O . LYS A 1 71 ? 17.212 9.348 -5.016 1.00 88.00 71 LYS A O 1
ATOM 587 N N . ILE A 1 72 ? 15.520 7.891 -5.252 1.00 86.00 72 ILE A N 1
ATOM 588 C CA . ILE A 1 72 ? 14.537 8.726 -4.557 1.00 86.00 72 ILE A CA 1
ATOM 589 C C . ILE A 1 72 ? 14.364 8.260 -3.113 1.00 86.00 72 ILE A C 1
ATOM 591 O O . ILE A 1 72 ? 14.126 7.092 -2.811 1.00 86.00 72 ILE A O 1
ATOM 595 N N . LYS A 1 73 ? 14.415 9.216 -2.180 1.00 85.56 73 LYS A N 1
ATOM 596 C CA . LYS A 1 73 ? 14.109 8.961 -0.771 1.00 85.56 73 LYS A CA 1
ATOM 597 C C . LYS A 1 73 ? 12.598 8.810 -0.576 1.00 85.56 73 LYS A C 1
ATOM 599 O O . LYS A 1 73 ? 11.896 9.768 -0.262 1.00 85.56 73 LYS A O 1
ATOM 604 N N . LEU A 1 74 ? 12.109 7.591 -0.766 1.00 83.44 74 LEU A N 1
ATOM 605 C CA . LEU A 1 74 ? 10.715 7.214 -0.552 1.00 83.44 74 LEU A CA 1
ATOM 606 C C . LEU A 1 74 ? 10.424 6.900 0.926 1.00 83.44 74 LEU A C 1
ATOM 608 O O . LEU A 1 74 ? 11.287 6.407 1.656 1.00 83.44 74 LEU A O 1
ATOM 612 N N . SER A 1 75 ? 9.185 7.155 1.361 1.00 82.19 75 SER A N 1
ATOM 613 C CA . SER A 1 75 ? 8.681 6.609 2.632 1.00 82.19 75 SER A CA 1
ATOM 614 C C . SER A 1 75 ? 8.500 5.091 2.524 1.00 82.19 75 SER A C 1
ATOM 616 O O . SER A 1 75 ? 8.294 4.588 1.421 1.00 82.19 75 SER A O 1
ATOM 618 N N . ASN A 1 76 ? 8.540 4.365 3.648 1.00 80.56 76 ASN A N 1
ATOM 619 C CA . ASN A 1 76 ? 8.477 2.892 3.654 1.00 80.56 76 ASN A CA 1
ATOM 620 C C . ASN A 1 76 ? 7.315 2.345 2.812 1.00 80.56 76 ASN A C 1
ATOM 622 O O . ASN A 1 76 ? 7.533 1.507 1.951 1.00 80.56 76 ASN A O 1
ATOM 626 N N . ARG A 1 77 ? 6.122 2.939 2.937 1.00 79.94 77 ARG A N 1
ATOM 627 C CA . ARG A 1 77 ? 4.940 2.554 2.149 1.00 79.94 77 ARG A CA 1
ATOM 628 C C . ARG A 1 77 ? 5.143 2.657 0.633 1.00 79.94 77 ARG A C 1
ATOM 630 O O . ARG A 1 77 ? 4.596 1.859 -0.118 1.00 79.94 77 ARG A O 1
ATOM 637 N N . TYR A 1 78 ? 5.858 3.681 0.174 1.00 84.19 78 TYR A N 1
ATOM 638 C CA . TYR A 1 78 ? 6.150 3.854 -1.248 1.00 84.19 78 TYR A CA 1
ATOM 639 C C . TYR A 1 78 ? 7.260 2.911 -1.704 1.00 84.19 78 TYR A C 1
ATOM 641 O O . TYR A 1 78 ? 7.178 2.403 -2.815 1.00 84.19 78 TYR A O 1
ATOM 649 N N . LYS A 1 79 ? 8.261 2.652 -0.851 1.00 85.62 79 LYS A N 1
ATOM 650 C CA . LYS A 1 79 ? 9.303 1.657 -1.133 1.00 85.62 79 LYS A CA 1
ATOM 651 C C . LYS A 1 79 ? 8.704 0.275 -1.331 1.00 85.62 79 LYS A C 1
ATOM 653 O O . LYS A 1 79 ? 8.919 -0.299 -2.383 1.00 85.62 79 LYS A O 1
ATOM 658 N N . GLU A 1 80 ? 7.879 -0.184 -0.391 1.00 84.50 80 GLU A N 1
ATOM 659 C CA . GLU A 1 80 ? 7.218 -1.493 -0.470 1.00 84.50 80 GLU A CA 1
ATOM 660 C C . GLU A 1 80 ? 6.354 -1.620 -1.733 1.00 84.50 80 GLU A C 1
ATOM 662 O O . GLU A 1 80 ? 6.339 -2.661 -2.380 1.00 84.50 80 GLU A O 1
ATOM 667 N N . ALA A 1 81 ? 5.644 -0.554 -2.119 1.00 85.38 81 ALA A N 1
ATOM 668 C CA . ALA A 1 81 ? 4.832 -0.561 -3.333 1.00 85.38 81 ALA A CA 1
ATOM 669 C C . ALA A 1 81 ? 5.675 -0.611 -4.619 1.00 85.38 81 ALA A C 1
ATOM 671 O O . ALA A 1 81 ? 5.287 -1.287 -5.568 1.00 85.38 81 ALA A O 1
ATOM 672 N N . VAL A 1 82 ? 6.807 0.101 -4.657 1.00 88.25 82 VAL A N 1
ATOM 673 C CA . VAL A 1 82 ? 7.738 0.082 -5.796 1.00 88.25 82 VAL A CA 1
ATOM 674 C C . VAL A 1 82 ? 8.462 -1.261 -5.879 1.00 88.25 82 VAL A C 1
ATOM 676 O O . VAL A 1 82 ? 8.485 -1.841 -6.956 1.00 88.25 82 VAL A O 1
ATOM 679 N N . GLU A 1 83 ? 8.979 -1.781 -4.763 1.00 87.19 83 GLU A N 1
ATOM 680 C CA . GLU A 1 83 ? 9.613 -3.108 -4.675 1.00 87.19 83 GLU A CA 1
ATOM 681 C C . GLU A 1 83 ? 8.663 -4.201 -5.155 1.00 87.19 83 GLU A C 1
ATOM 683 O O . GLU A 1 83 ? 8.993 -4.930 -6.081 1.00 87.19 83 GLU A O 1
ATOM 688 N N . ARG A 1 84 ? 7.432 -4.238 -4.627 1.00 85.31 84 ARG A N 1
ATOM 689 C CA . ARG A 1 84 ? 6.425 -5.212 -5.061 1.00 85.31 84 ARG A CA 1
ATOM 690 C C . ARG A 1 84 ? 6.167 -5.145 -6.565 1.00 85.31 84 ARG A C 1
ATOM 692 O O . ARG A 1 84 ? 6.003 -6.177 -7.204 1.00 85.31 84 ARG A O 1
ATOM 699 N N . ARG A 1 85 ? 6.114 -3.940 -7.141 1.00 88.38 85 ARG A N 1
ATOM 700 C CA . ARG A 1 85 ? 5.875 -3.784 -8.579 1.00 88.38 85 ARG A CA 1
ATOM 701 C C . ARG A 1 85 ? 7.077 -4.215 -9.421 1.00 88.38 85 ARG A C 1
ATOM 703 O O . ARG A 1 85 ? 6.882 -4.790 -10.488 1.00 88.38 85 ARG A O 1
ATOM 710 N N . ILE A 1 86 ? 8.295 -3.940 -8.956 1.00 90.00 86 ILE A N 1
ATOM 711 C CA . ILE A 1 86 ? 9.528 -4.446 -9.574 1.00 90.00 86 ILE A CA 1
ATOM 712 C C . ILE A 1 86 ? 9.495 -5.976 -9.577 1.00 90.00 86 ILE A C 1
ATOM 714 O O . ILE A 1 86 ? 9.621 -6.561 -10.648 1.00 90.00 86 ILE A O 1
ATOM 718 N N . ASP A 1 87 ? 9.212 -6.600 -8.430 1.00 87.19 87 ASP A N 1
ATOM 719 C CA . ASP A 1 87 ? 9.124 -8.059 -8.294 1.00 87.19 87 ASP A CA 1
ATOM 720 C C . ASP A 1 87 ? 8.068 -8.666 -9.229 1.00 87.19 87 ASP A C 1
ATOM 722 O O . ASP A 1 87 ? 8.316 -9.689 -9.863 1.00 87.19 87 ASP A O 1
ATOM 726 N N . GLU A 1 88 ? 6.895 -8.034 -9.361 1.00 85.56 88 GLU A N 1
ATOM 727 C CA . GLU A 1 88 ? 5.873 -8.453 -10.326 1.00 85.56 88 GLU A CA 1
ATOM 728 C C . GLU A 1 88 ? 6.429 -8.428 -11.756 1.00 85.56 88 GLU A C 1
ATOM 730 O O . GLU A 1 88 ? 6.371 -9.435 -12.460 1.00 85.56 88 GLU A O 1
ATOM 735 N N . LEU A 1 89 ? 7.003 -7.301 -12.184 1.00 87.00 89 LEU A N 1
ATOM 736 C CA . LEU A 1 89 ? 7.524 -7.116 -13.542 1.00 87.00 89 LEU A CA 1
ATOM 737 C C . LEU A 1 89 ? 8.736 -8.015 -13.851 1.00 87.00 89 LEU A C 1
ATOM 739 O O . LEU A 1 89 ? 8.896 -8.447 -14.994 1.00 87.00 89 LEU A O 1
ATOM 743 N N . GLU A 1 90 ? 9.580 -8.312 -12.862 1.00 84.56 90 GLU A N 1
ATOM 744 C CA . GLU A 1 90 ? 10.706 -9.244 -12.994 1.00 84.56 90 GLU A CA 1
ATOM 745 C C . GLU A 1 90 ? 10.244 -10.707 -12.975 1.00 84.56 90 GLU A C 1
ATOM 74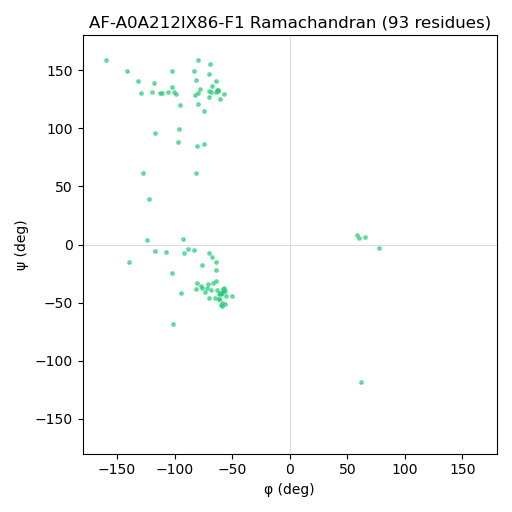7 O O . GLU A 1 90 ? 10.739 -11.518 -13.761 1.00 84.56 90 GLU A O 1
ATOM 752 N N . GLY A 1 91 ? 9.240 -11.039 -12.159 1.00 69.50 91 GLY A N 1
ATOM 753 C CA . GLY A 1 91 ? 8.618 -12.362 -12.103 1.00 69.50 91 GLY A CA 1
ATOM 754 C C . GLY A 1 91 ? 7.912 -12.763 -13.404 1.00 69.50 91 GLY A C 1
ATOM 755 O O . GLY A 1 91 ? 7.943 -13.935 -13.779 1.00 69.50 91 GLY A O 1
ATOM 756 N N . TYR A 1 92 ? 7.361 -11.802 -14.156 1.00 55.50 92 TYR A N 1
ATOM 757 C CA . TYR A 1 92 ? 6.763 -12.040 -15.482 1.00 55.50 92 TYR A CA 1
ATOM 758 C C . TYR A 1 92 ? 7.770 -12.445 -16.575 1.00 55.50 92 TYR A C 1
ATOM 760 O O . TYR A 1 92 ? 7.348 -12.869 -17.648 1.00 55.50 92 TYR A O 1
ATOM 768 N N . LYS A 1 93 ? 9.089 -12.344 -16.346 1.00 48.72 93 LYS A N 1
ATOM 769 C CA . LYS A 1 93 ? 10.107 -12.749 -17.338 1.00 48.72 93 LYS A CA 1
ATOM 770 C C . LYS A 1 93 ? 10.430 -14.249 -17.354 1.00 48.72 93 LYS A C 1
ATOM 772 O O . LYS A 1 93 ? 11.198 -14.671 -18.216 1.00 48.72 93 LYS A O 1
ATOM 777 N N . TYR A 1 94 ? 9.863 -15.041 -16.443 1.00 40.75 94 TYR A N 1
ATOM 778 C CA . TYR A 1 94 ? 10.143 -16.478 -16.303 1.00 40.75 94 TYR A CA 1
ATOM 779 C C . TYR A 1 94 ? 8.887 -17.359 -16.426 1.00 40.75 94 TYR A C 1
ATOM 781 O O . TYR A 1 94 ? 8.752 -18.348 -15.703 1.00 40.75 94 TYR A O 1
ATOM 789 N N . ILE A 1 95 ? 7.971 -17.013 -17.336 1.00 39.00 95 ILE A N 1
ATOM 790 C CA . ILE A 1 95 ? 6.867 -17.887 -17.773 1.00 39.00 95 ILE A CA 1
ATOM 791 C C . ILE A 1 95 ? 6.907 -18.001 -19.294 1.00 39.00 95 ILE A C 1
ATOM 793 O O . ILE A 1 95 ? 7.052 -16.946 -19.949 1.00 39.00 95 ILE A O 1
#

Sequence (95 aa):
MEEIVCKKCGVVNEYKTEYRGKHLTAFCTACGTYIKHIPHVEPAMFFSKKYPDMKISECEDLQYLQWVHEKIKLSNRYKEAVERRIDELEGYKYI

Solvent-accessible surface area (backbone atoms only — not comparable to full-atom values): 5939 Å² total; per-residue (Å²): 132,86,83,52,61,30,92,85,81,68,48,67,70,53,58,45,77,45,78,59,87,94,41,35,29,34,24,25,66,88,76,67,43,81,63,48,76,44,95,73,76,80,60,53,31,77,90,37,92,88,42,65,78,38,42,43,84,73,60,82,56,55,70,56,48,53,48,44,66,76,73,46,93,63,55,70,76,50,43,54,48,45,50,52,41,45,52,50,64,59,57,64,73,78,116

pLDDT: mean 80.6, std 10.94, range [39.0, 91.19]

Foldseek 3Di:
DDWQADPPPRDIPQWDWDDDDPFIWTAHPVPRHTRGTDDDDQDAPCVDPVRHRHGLLRDLPLVVLVCCLPPPPDDPSNNVSSVVNNCVNVVVVPD

Radius of gyration: 17.13 Å; Cα contacts (8 Å, |Δi|>4): 118; chains: 1; bounding box: 35×33×41 Å

Organism: NCBI:txid206096

Secondary structure (DSSP, 8-state):
----B-TTT--BS-EEEEEETTEEEEEETTT--EEEEEP-SPPB-TT-SSSTT-BGGG---HHHHHHHHHHS---HHHHHHHHHHHHHHHHGGG-

=== Feature glossary ===
Legend for the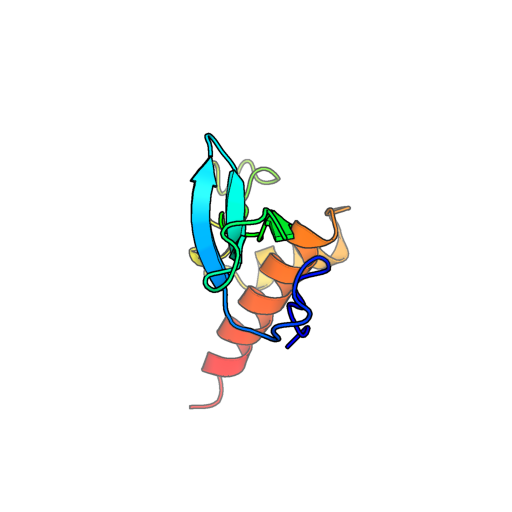 data blocks above and below:

— What the protein is —

Sequence gives the chain of amino acids in standard one-letter code (A=alanine, C=cysteine, …, Y=tyrosine), read N→C. It is the only feature that is directly encoded by the gene; all structural features are derived from the folded form of this sequence.

The annotation block draws on four external resources. InterPro: which protein families and domains the sequence belongs to. GO: standardized terms for what the protein does, what process it participates in, and where in the cell it acts. CATH: which structural fold it has in the CATH 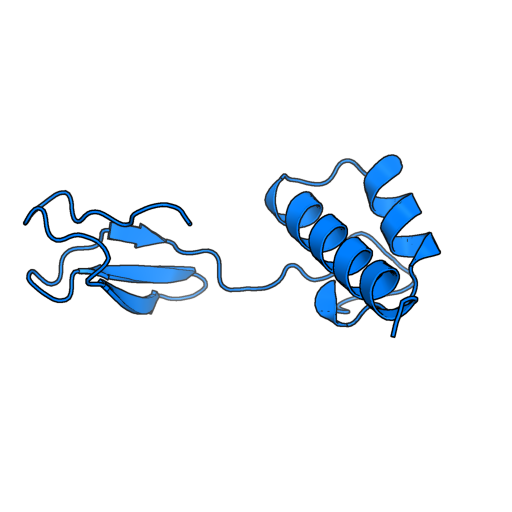hierarchy. Organism: the species of origin.

— Where its atoms are —

Atomic coordinates in PDBx/mmCIF format — the same representation the Protein Data Bank distributes. Each line of the _atom_site loop places one backbone atom in Cartesian space (units: ångströms, origin: arbitrary).

Six rendered views show the 3D structure from the faces of a cube — i.e. along ±x, ±y, ±z. Rendering representation is drawn randomly per protein from cartoon (secondary-structure ribbons), sticks (backbone bonds), or molecular surface; coloring is either N→C rainbow (blue at the N-terminus through red at the C-terminus) or one color per chain.

— Local backbone conformation —

DSSP 8-state secondary structure assigns each residue one of H (α-helix), G (3₁₀-helix), I (π-helix), E (extended β-strand), B (isolated β-bridge), T (hydrogen-bonded turn), S (bend), or '-' (coil). The assignment is computed from backbone hydrogen-bond geometry via the Kabsch–Sander algorithm.

P-SEA three-state annotation labels each residue as helix, strand, or coil based purely on the geometry of the Cα trace. It serves as a fallback when the full backbone (and thus DSSP) is unavailable.

φ (phi) and ψ (psi) are the two rotatable backbone dihedrals per residue: φ is the C(i-1)–N–Cα–C torsion, ψ is the N–Cα–C–N(i+1) torsion, both in degrees on (−180°, 180°]. α-helical residues cluster near (−60°, −45°); β-strand residues near (−120°, +130°). A Ramachandran plot is simply a scatter of (φ, ψ) for every residue.

— Global shape and packing —

Radius of gyration (Rg) is the root-mean-square distance of Cα atoms from their centroid — a single number for overall size and compactness. A globular domain of N residues has Rg ≈ 2.2·N^0.38 Å; an extended or disordered chain has a much larger Rg. The Cα contact count is the number of residue pairs whose Cα atoms are within 8 Å and are more than four positions apart in sequence — a standard proxy for tertiary packing density. The bounding box is the smallest axis-aligned box enclosing all Cα atoms.

Accessible surface area quantifies burial. A residue with SASA near zero is packed into the hydrophobic core; one with SASA >100 Å² sits on the surface. Computed here via the Shrake–Rupley numerical algorithm with a 1.4 Å probe.
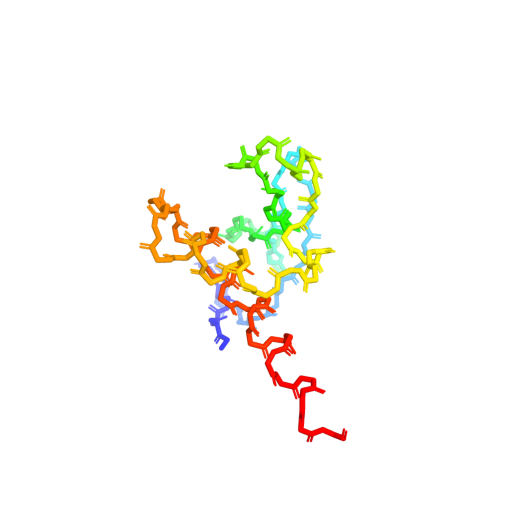
The contact map is a binary N×N matrix image: pixel (i, j) is dark where Cα_i and Cα_j are within 8 Å and |i−j|>4. Because the |i−j|>4 filter removes local helical contacts, off-diagonal stripes parallel to the main diagonal indicate parallel β-sheets; stripes perpendicular to it indicate antiparallel β-sheets. The Ramachandran plot scatters every residue's (φ, ψ) pair against the sterically allowed regions. The PAE heatmap renders the predicted-aligned-error matrix.

— Structural neighborhood —

A 3Di character summarizes, for each residue, the relative orientation of the Cα frame of its nearest spatial neighbor. Because it encodes fold topology rather than chemistry, 3Di alignments detect remote structural similarity that sequence alignment misses.

Structural nearest neighbors (via Foldseek easy-search vs the PDB). Reported per hit: target PDB id, E-value, and alignment TM-score. A TM-score above ~0.5 is the conventional threshold for 'same fold'.

— Confidence and disorder —

For AlphaFold models, the B-factor field carries pLDDT — the model's own estimate of local accuracy on a 0–100 scale. Regions with pLDDT<50 should be treated as essentially unmodeled; they often correspond to intrinsically disordered segments.

B-factor (Debye–Waller factor) reflects atomic displacement in the crystal lattice. It is an experimental observable (units Å²), not a prediction; low values mean the atom is pinned down, high values mean it moves or is heterogeneous across the crystal.

Predicted Aligned Error (PAE) is an AlphaFold confidence matrix: entry (i, j) is the expected error in the position of residue j, in ångströms, when the prediction is superimposed on the true structure at residue i. Low PAE within a block of residues means that block is internally rigid and well-predicted; high PAE between two blocks means their relative placement is uncertain even if each block individually is confident.